Protein AF-A0A366EE27-F1 (afdb_monomer_lite)

Structure (mmCIF, N/CA/C/O backbone):
data_AF-A0A366EE27-F1
#
_entry.id   AF-A0A366EE27-F1
#
loop_
_atom_site.group_PDB
_atom_site.id
_atom_site.type_symbol
_atom_site.label_atom_id
_atom_site.label_alt_id
_atom_site.label_comp_id
_atom_site.label_asym_id
_atom_site.label_entity_id
_atom_site.label_seq_id
_atom_site.pdbx_PDB_ins_code
_atom_site.Cartn_x
_atom_site.Cartn_y
_atom_site.Cartn_z
_atom_site.occupancy
_atom_site.B_iso_or_equiv
_atom_site.auth_seq_id
_atom_site.auth_comp_id
_atom_site.auth_asym_id
_atom_site.auth_atom_id
_atom_site.pdbx_PDB_model_num
ATOM 1 N N . MET A 1 1 ? -15.007 7.885 6.916 1.00 39.31 1 MET A N 1
ATOM 2 C CA . MET A 1 1 ? -14.647 8.191 5.507 1.00 39.31 1 MET A CA 1
ATOM 3 C C . MET A 1 1 ? -13.225 7.719 5.252 1.00 39.31 1 MET A C 1
ATOM 5 O O . MET A 1 1 ? -12.318 8.255 5.887 1.00 39.31 1 MET A O 1
ATOM 9 N N . PRO A 1 2 ? -13.006 6.741 4.362 1.00 47.03 2 PRO A N 1
ATOM 10 C CA . PRO A 1 2 ? -11.667 6.239 4.107 1.00 47.03 2 PRO A CA 1
ATOM 11 C C . PRO A 1 2 ? -10.821 7.306 3.407 1.00 47.03 2 PRO A C 1
ATOM 13 O O . PRO A 1 2 ? -11.170 7.811 2.340 1.00 47.03 2 PRO A O 1
ATOM 16 N N . LYS A 1 3 ? -9.700 7.677 4.031 1.00 54.56 3 LYS A N 1
ATOM 17 C CA . LYS A 1 3 ? -8.716 8.593 3.448 1.00 54.56 3 LYS A CA 1
ATOM 18 C C . LYS A 1 3 ? -7.847 7.820 2.463 1.00 54.56 3 LYS A C 1
ATOM 20 O O . LYS A 1 3 ? -7.022 7.009 2.869 1.00 54.56 3 LYS A O 1
ATOM 25 N N . ILE A 1 4 ? -8.012 8.100 1.173 1.00 52.50 4 ILE A N 1
ATOM 26 C CA . ILE A 1 4 ? -7.086 7.639 0.137 1.00 52.50 4 ILE A CA 1
ATOM 27 C C . ILE A 1 4 ? -5.922 8.629 0.094 1.00 52.50 4 ILE A C 1
ATOM 29 O O . ILE A 1 4 ? -6.107 9.797 -0.249 1.00 52.50 4 ILE A O 1
ATOM 33 N N . SER A 1 5 ? -4.721 8.174 0.444 1.00 61.41 5 SER A N 1
ATOM 34 C CA . SER A 1 5 ? -3.483 8.931 0.251 1.00 61.41 5 SER A CA 1
ATOM 35 C C . SER A 1 5 ? -2.684 8.315 -0.899 1.00 61.41 5 SER A C 1
ATOM 37 O O . SER A 1 5 ? -2.446 7.107 -0.943 1.00 61.41 5 SER A O 1
ATOM 39 N N . LEU A 1 6 ? -2.312 9.154 -1.870 1.00 56.62 6 LEU A N 1
ATOM 40 C CA . LEU A 1 6 ? -1.420 8.792 -2.968 1.00 56.62 6 LEU A CA 1
ATOM 41 C C . LEU A 1 6 ? -0.036 9.362 -2.676 1.00 56.62 6 LEU A C 1
ATOM 43 O O . LEU A 1 6 ? 0.104 10.562 -2.437 1.00 56.62 6 LEU A O 1
ATOM 47 N N . VAL A 1 7 ? 0.976 8.502 -2.727 1.00 60.22 7 VAL A N 1
ATOM 48 C CA . VAL A 1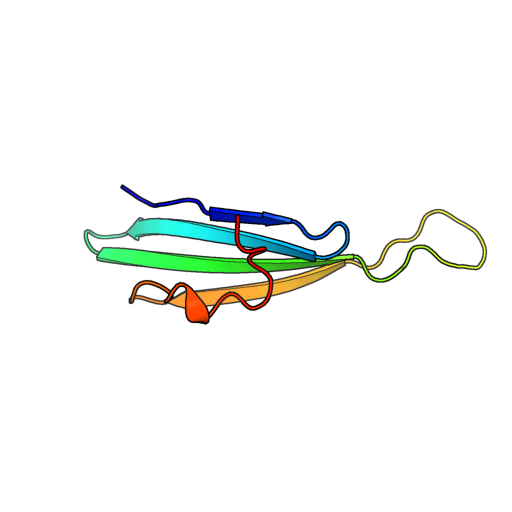 7 ? 2.380 8.911 -2.724 1.00 60.22 7 VAL A CA 1
ATOM 49 C C . VAL A 1 7 ? 3.022 8.349 -3.986 1.00 60.22 7 VAL A C 1
ATOM 51 O O . VAL A 1 7 ? 3.055 7.131 -4.167 1.00 60.22 7 VAL A O 1
ATOM 54 N N . ASP A 1 8 ? 3.486 9.247 -4.853 1.00 57.41 8 ASP A N 1
ATOM 55 C CA . ASP A 1 8 ? 4.115 8.938 -6.138 1.00 57.41 8 ASP A CA 1
ATOM 56 C C . ASP A 1 8 ? 5.522 9.551 -6.180 1.00 57.41 8 ASP A C 1
ATOM 58 O O . ASP A 1 8 ? 5.699 10.755 -5.962 1.00 57.41 8 ASP A O 1
ATOM 62 N N . THR A 1 9 ? 6.529 8.710 -6.409 1.00 56.31 9 THR A N 1
ATOM 63 C CA . THR A 1 9 ? 7.932 9.119 -6.557 1.00 56.31 9 THR A CA 1
ATOM 64 C C . THR A 1 9 ? 8.506 8.839 -7.949 1.00 56.31 9 THR A C 1
ATOM 66 O O . THR A 1 9 ? 9.717 8.934 -8.125 1.00 56.31 9 THR A O 1
ATOM 69 N N . GLY A 1 10 ? 7.673 8.537 -8.953 1.00 60.50 10 GLY A N 1
ATOM 70 C CA . GLY A 1 10 ? 8.083 8.328 -10.350 1.00 60.50 10 GLY A CA 1
ATOM 71 C C . GLY A 1 10 ? 8.543 6.903 -10.694 1.00 60.50 10 GLY A C 1
ATOM 72 O O . GLY A 1 10 ? 8.581 6.545 -11.867 1.00 60.50 10 GLY A O 1
ATOM 73 N N . SER A 1 11 ? 8.845 6.063 -9.698 1.00 65.31 11 SER A N 1
ATOM 74 C CA . SER A 1 11 ? 9.151 4.625 -9.887 1.00 65.31 11 SER A CA 1
ATOM 75 C C . SER A 1 11 ? 8.485 3.715 -8.850 1.00 65.31 11 SER A C 1
ATOM 77 O O . SER A 1 11 ? 8.417 2.503 -9.039 1.00 65.31 11 SER A O 1
ATOM 79 N N . VAL A 1 12 ? 7.956 4.294 -7.767 1.00 66.19 12 VAL A N 1
ATOM 80 C CA . VAL A 1 12 ? 7.219 3.590 -6.716 1.00 66.19 12 VAL A CA 1
ATOM 81 C C . VAL A 1 12 ? 5.906 4.320 -6.478 1.00 66.19 12 VAL A C 1
ATOM 83 O O . VAL A 1 12 ? 5.885 5.527 -6.241 1.00 66.19 12 VAL A O 1
ATOM 86 N N . ILE A 1 13 ? 4.813 3.567 -6.502 1.00 75.50 13 ILE A N 1
ATOM 87 C CA . ILE A 1 13 ? 3.473 4.039 -6.178 1.00 75.50 13 ILE A CA 1
ATOM 88 C C . ILE A 1 13 ? 3.020 3.320 -4.912 1.00 75.50 13 ILE A C 1
ATOM 90 O O . ILE A 1 13 ? 3.022 2.088 -4.843 1.00 75.50 13 ILE A O 1
ATOM 94 N N . ILE A 1 14 ? 2.598 4.089 -3.909 1.00 70.94 14 ILE A N 1
ATOM 95 C CA . ILE A 1 14 ? 1.932 3.550 -2.721 1.00 70.94 14 ILE A CA 1
ATOM 96 C C . ILE A 1 14 ? 0.507 4.084 -2.679 1.00 70.94 14 ILE A C 1
ATOM 98 O O . ILE A 1 14 ? 0.286 5.298 -2.716 1.00 70.94 14 ILE A O 1
ATOM 102 N N . ARG A 1 15 ? -0.456 3.166 -2.576 1.00 72.50 15 ARG A N 1
ATOM 103 C CA . ARG A 1 15 ? -1.864 3.490 -2.342 1.00 72.50 15 ARG A CA 1
ATOM 104 C C . ARG A 1 15 ? -2.365 2.801 -1.089 1.00 72.50 15 ARG A C 1
ATOM 106 O O . ARG A 1 15 ? -2.099 1.622 -0.863 1.00 72.50 15 ARG A O 1
ATOM 113 N N . VAL A 1 16 ? -3.112 3.558 -0.299 1.00 64.88 16 VAL A N 1
ATOM 114 C CA . VAL A 1 16 ? -3.814 3.053 0.877 1.00 64.88 16 VAL A CA 1
ATOM 115 C C . VAL A 1 16 ? -5.298 3.223 0.648 1.00 64.88 16 VAL A C 1
ATOM 117 O O . VAL A 1 16 ? -5.753 4.306 0.275 1.00 64.88 16 VAL A O 1
ATOM 120 N N . PHE A 1 17 ? -6.038 2.151 0.883 1.00 71.31 17 PHE A N 1
ATOM 121 C CA . PHE A 1 17 ? -7.488 2.141 0.842 1.00 71.31 17 PHE A CA 1
ATOM 122 C C . PHE A 1 17 ? -7.989 1.738 2.224 1.00 71.31 17 PHE A C 1
ATOM 124 O O . PHE A 1 17 ? -7.570 0.711 2.756 1.00 71.31 17 PHE A O 1
ATOM 131 N N . GLY A 1 18 ? -8.864 2.556 2.803 1.00 67.56 18 GLY A N 1
ATOM 132 C CA . GLY A 1 18 ? -9.735 2.114 3.889 1.00 67.56 18 GLY A CA 1
ATOM 133 C C . GLY A 1 18 ? -11.053 1.627 3.293 1.00 67.56 1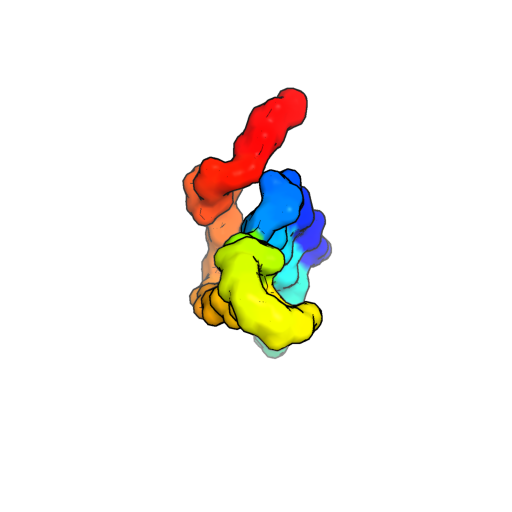8 GLY A C 1
ATOM 134 O O . GLY A 1 18 ? -11.538 2.217 2.321 1.00 67.56 18 GLY A O 1
ATOM 135 N N . LYS A 1 19 ? -11.635 0.568 3.843 1.00 74.50 19 LYS A N 1
ATOM 136 C CA . LYS A 1 19 ? -12.996 0.136 3.524 1.00 74.50 19 LYS A CA 1
ATOM 137 C C . LYS A 1 19 ? -13.648 -0.398 4.792 1.00 74.50 19 LYS A C 1
ATOM 139 O O . LYS A 1 19 ? -12.979 -1.034 5.590 1.00 74.50 19 LYS A O 1
ATOM 144 N N . GLU A 1 20 ? -14.939 -0.152 4.938 1.00 78.19 20 GLU A N 1
ATOM 145 C CA . GLU A 1 20 ? -15.744 -0.751 5.998 1.00 78.19 20 GLU A CA 1
ATOM 146 C C . GLU A 1 20 ? -16.202 -2.142 5.538 1.00 78.19 20 GLU A C 1
ATOM 148 O O . GLU A 1 20 ? -16.707 -2.304 4.417 1.00 78.19 20 GLU A O 1
ATOM 153 N N . TYR A 1 21 ? -15.961 -3.159 6.360 1.00 75.44 21 TYR A N 1
ATOM 154 C CA . TYR A 1 21 ? -16.370 -4.535 6.111 1.00 75.44 21 TYR A CA 1
ATOM 155 C C . TYR A 1 21 ? -16.976 -5.116 7.386 1.00 75.44 21 TYR A C 1
ATOM 157 O O . TYR A 1 21 ? -16.287 -5.224 8.391 1.00 75.44 21 TYR A O 1
ATOM 165 N N . ALA A 1 22 ? -18.253 -5.508 7.325 1.00 83.88 22 ALA A N 1
ATOM 166 C CA . ALA A 1 22 ? -19.010 -5.989 8.485 1.00 83.88 22 ALA A CA 1
ATOM 167 C C . ALA A 1 22 ? -18.938 -5.027 9.692 1.00 83.88 22 ALA A C 1
ATOM 169 O O . ALA A 1 22 ? -18.642 -5.455 10.799 1.00 83.88 22 ALA A O 1
ATOM 170 N N . ASP A 1 23 ? -19.183 -3.735 9.438 1.00 85.81 23 ASP A N 1
ATOM 171 C CA . ASP A 1 23 ? -19.163 -2.635 10.420 1.00 85.81 23 ASP A CA 1
ATOM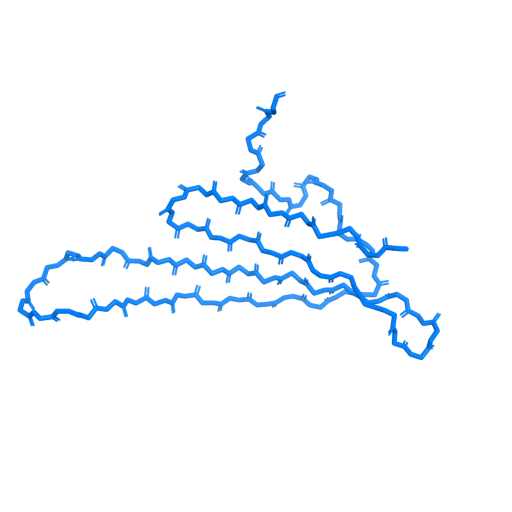 172 C C . ASP A 1 23 ? -17.792 -2.360 11.076 1.00 85.81 23 ASP A C 1
ATOM 174 O O . ASP A 1 23 ? -17.688 -1.552 11.995 1.00 85.81 23 ASP A O 1
ATOM 178 N N . GLU A 1 24 ? -16.725 -2.985 10.568 1.00 83.25 24 GLU A N 1
ATOM 179 C CA . GLU A 1 24 ? -15.349 -2.778 11.017 1.00 83.25 24 GLU A CA 1
ATOM 180 C C . GLU A 1 24 ? -14.506 -2.099 9.928 1.00 83.25 24 GLU A C 1
ATOM 182 O O . GLU A 1 24 ? -14.607 -2.406 8.732 1.00 83.25 24 GLU A O 1
ATOM 187 N N . ASP A 1 25 ? -13.630 -1.179 10.333 1.00 83.62 25 ASP A N 1
ATOM 188 C CA . ASP A 1 25 ? -12.695 -0.519 9.424 1.00 83.62 25 ASP A CA 1
ATOM 189 C C . ASP A 1 25 ? -11.506 -1.437 9.106 1.00 83.62 25 ASP A C 1
ATOM 191 O O . ASP A 1 25 ? -10.713 -1.788 9.979 1.00 83.62 25 ASP A O 1
ATOM 195 N N . VAL A 1 26 ? -11.305 -1.749 7.825 1.00 84.62 26 VAL A N 1
ATOM 196 C CA . VAL A 1 26 ? -10.119 -2.470 7.349 1.00 84.62 26 VAL A CA 1
ATOM 197 C C . VAL A 1 26 ? -9.280 -1.623 6.404 1.00 84.62 26 VAL A C 1
ATOM 199 O O . VAL A 1 26 ? -9.774 -0.833 5.592 1.00 84.62 26 VAL A O 1
ATOM 202 N N . TYR A 1 27 ? -7.969 -1.816 6.486 1.00 84.56 27 TYR A N 1
ATOM 203 C CA . TYR A 1 27 ? -6.975 -1.021 5.784 1.00 84.56 27 TYR A CA 1
ATOM 204 C C . TYR A 1 27 ? -6.106 -1.917 4.914 1.00 84.56 27 TYR A C 1
ATOM 206 O O . TYR A 1 27 ? -5.494 -2.875 5.386 1.00 84.56 27 TYR A O 1
ATOM 214 N N . ILE A 1 28 ? -6.000 -1.570 3.633 1.00 83.88 28 ILE A N 1
ATOM 215 C CA . ILE A 1 28 ? -5.104 -2.239 2.693 1.00 83.88 28 ILE A CA 1
ATOM 216 C C . ILE A 1 28 ? -4.081 -1.229 2.185 1.00 83.88 28 ILE A C 1
ATOM 218 O O . ILE A 1 28 ? -4.436 -0.195 1.615 1.00 83.88 28 ILE A O 1
ATOM 222 N N . LYS A 1 29 ? -2.797 -1.540 2.365 1.00 84.06 29 LYS A N 1
ATOM 223 C CA . LYS A 1 29 ? -1.674 -0.784 1.798 1.00 84.06 29 LYS A CA 1
ATOM 224 C C . LYS A 1 29 ? -1.071 -1.581 0.654 1.00 84.06 29 LYS A C 1
ATOM 226 O O . LYS A 1 29 ? -0.552 -2.667 0.882 1.00 84.06 29 LYS A O 1
ATOM 231 N N . ILE A 1 30 ? -1.102 -1.025 -0.551 1.00 84.19 30 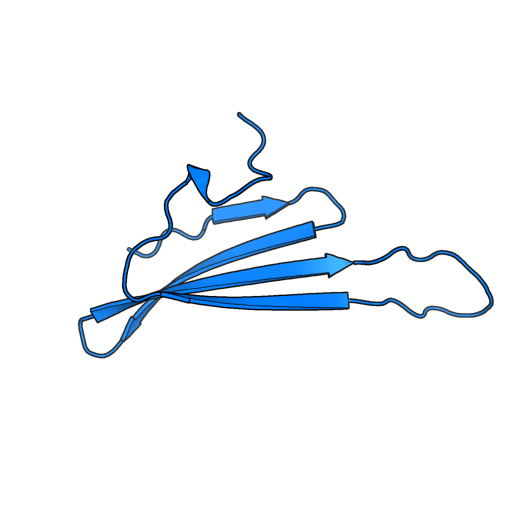ILE A N 1
ATOM 232 C CA . ILE A 1 30 ? -0.499 -1.606 -1.752 1.00 84.19 30 ILE A CA 1
ATOM 233 C C . ILE A 1 30 ? 0.734 -0.782 -2.118 1.00 84.19 30 ILE A C 1
ATOM 235 O O . ILE A 1 30 ? 0.660 0.446 -2.215 1.00 84.19 30 ILE A O 1
ATOM 239 N N . ARG A 1 31 ? 1.860 -1.459 -2.337 1.00 84.62 31 ARG A N 1
ATOM 240 C CA . ARG A 1 31 ? 3.071 -0.894 -2.936 1.00 84.62 31 ARG A CA 1
ATOM 241 C C . ARG A 1 31 ? 3.262 -1.531 -4.304 1.00 84.62 31 ARG A C 1
ATOM 243 O O . ARG A 1 31 ? 3.247 -2.752 -4.413 1.00 84.62 31 ARG A O 1
ATOM 250 N N . ALA A 1 32 ? 3.473 -0.708 -5.318 1.00 82.69 32 ALA A N 1
ATOM 251 C CA . ALA A 1 32 ? 3.900 -1.139 -6.638 1.00 82.69 32 ALA A CA 1
ATOM 252 C C . ALA A 1 32 ? 5.188 -0.399 -6.995 1.00 82.69 32 ALA A C 1
ATOM 254 O O . ALA A 1 32 ? 5.273 0.815 -6.821 1.00 82.69 32 ALA A O 1
ATOM 255 N N . GLU A 1 33 ? 6.188 -1.123 -7.470 1.00 82.88 33 GLU A N 1
ATOM 256 C CA . GLU A 1 33 ? 7.457 -0.571 -7.931 1.00 82.88 33 GLU A CA 1
ATOM 257 C C . GLU A 1 33 ? 7.751 -1.077 -9.337 1.00 82.88 33 GLU A C 1
ATOM 259 O O . GLU A 1 33 ? 7.636 -2.272 -9.613 1.00 82.88 33 GLU A O 1
ATOM 264 N N . LEU A 1 34 ? 8.123 -0.153 -10.216 1.00 78.38 34 LEU A N 1
ATOM 265 C CA . LEU A 1 34 ? 8.606 -0.455 -11.552 1.00 78.38 34 LEU A CA 1
ATOM 266 C C . LEU A 1 34 ? 10.130 -0.557 -11.485 1.00 78.38 34 LEU A C 1
ATOM 268 O O . LEU A 1 34 ? 10.815 0.451 -11.304 1.00 78.38 34 LEU A O 1
ATOM 272 N N . LEU A 1 35 ? 10.661 -1.771 -11.615 1.00 73.12 35 LEU A N 1
ATOM 273 C CA . LEU A 1 35 ? 12.101 -1.970 -11.747 1.00 73.12 35 LEU A CA 1
ATOM 274 C C . LEU A 1 35 ? 12.502 -1.681 -13.202 1.00 73.12 35 LEU A C 1
ATOM 276 O O . LEU A 1 35 ? 11.770 -2.012 -14.130 1.00 73.12 35 LEU A O 1
ATOM 280 N N . ASN A 1 36 ? 13.628 -0.983 -13.355 1.00 65.88 36 ASN A N 1
ATOM 281 C CA . ASN A 1 36 ? 14.082 -0.256 -14.545 1.00 65.88 36 ASN A CA 1
ATOM 282 C C . ASN A 1 36 ? 13.806 -0.919 -15.920 1.00 65.88 36 ASN A C 1
ATOM 284 O O . ASN A 1 36 ? 13.914 -2.129 -16.090 1.00 65.88 36 ASN A O 1
ATOM 288 N N . LEU A 1 37 ? 13.551 -0.063 -16.916 1.00 61.50 37 LEU A N 1
ATOM 289 C CA . LEU A 1 37 ? 13.204 -0.333 -18.323 1.00 61.50 37 LEU A CA 1
ATOM 290 C C . LEU A 1 37 ? 14.434 -0.556 -19.235 1.00 61.50 37 LEU A C 1
ATOM 292 O O . LEU A 1 37 ? 14.378 -0.344 -20.445 1.00 61.50 37 LEU A O 1
ATOM 296 N N . THR A 1 38 ? 15.586 -0.900 -18.664 1.00 59.47 38 THR A N 1
ATOM 297 C CA . THR A 1 38 ? 16.899 -0.877 -19.333 1.00 59.47 38 THR A CA 1
ATOM 298 C C . THR A 1 38 ? 17.594 -2.226 -19.110 1.00 59.47 38 THR A C 1
ATOM 300 O O . THR A 1 38 ? 17.793 -2.613 -17.967 1.00 59.47 38 THR A O 1
ATOM 303 N N . HIS A 1 39 ? 17.981 -3.053 -20.087 1.00 55.59 39 HIS A N 1
ATOM 304 C CA . HIS A 1 39 ? 18.117 -2.973 -21.545 1.00 55.59 39 HIS A CA 1
ATOM 305 C C . HIS A 1 39 ? 18.025 -4.402 -22.143 1.00 55.59 39 HIS A C 1
ATOM 307 O O . HIS A 1 39 ? 18.095 -5.380 -21.405 1.00 55.59 39 HIS A O 1
ATOM 313 N N . VAL A 1 40 ? 18.032 -4.478 -23.485 1.00 50.22 40 VAL A N 1
ATOM 314 C CA . VAL A 1 40 ? 18.231 -5.646 -24.381 1.00 50.22 40 VAL A CA 1
ATOM 315 C C . VAL A 1 40 ? 16.931 -6.191 -25.006 1.00 50.22 40 VAL A C 1
ATOM 317 O O . VAL A 1 40 ? 16.369 -7.176 -24.562 1.00 50.22 40 VAL A O 1
ATOM 320 N N . ALA A 1 41 ? 16.512 -5.549 -26.105 1.00 54.53 41 ALA A N 1
ATOM 321 C CA . ALA A 1 41 ? 15.551 -6.046 -27.103 1.00 54.53 41 ALA A CA 1
ATOM 322 C C . ALA A 1 41 ? 14.097 -6.323 -26.635 1.00 54.53 41 ALA A C 1
ATOM 324 O O . ALA A 1 41 ? 13.705 -7.466 -26.437 1.00 54.53 41 ALA A O 1
ATOM 325 N N . GLY A 1 42 ? 13.268 -5.269 -26.612 1.00 54.81 42 GLY A N 1
ATOM 326 C CA . GLY A 1 42 ? 11.798 -5.362 -26.650 1.00 54.81 42 GLY A CA 1
ATOM 327 C C . GLY A 1 42 ? 11.094 -5.174 -25.302 1.00 54.81 42 GLY A C 1
ATOM 328 O O . GLY A 1 42 ? 11.188 -6.039 -24.446 1.00 54.81 42 GLY A O 1
ATOM 329 N N . ASP A 1 43 ? 10.404 -4.038 -25.146 1.00 64.38 43 ASP A N 1
ATOM 330 C CA . ASP A 1 43 ? 9.228 -3.684 -24.314 1.00 64.38 43 ASP A CA 1
ATOM 331 C C . ASP A 1 43 ? 8.848 -4.494 -23.046 1.00 64.38 43 ASP A C 1
ATOM 333 O O . ASP A 1 43 ? 7.683 -4.512 -22.647 1.00 64.38 43 ASP A O 1
ATOM 337 N N . SER A 1 44 ? 9.779 -5.150 -22.356 1.00 65.19 44 SER A N 1
ATOM 338 C CA . SER A 1 44 ? 9.493 -5.869 -21.113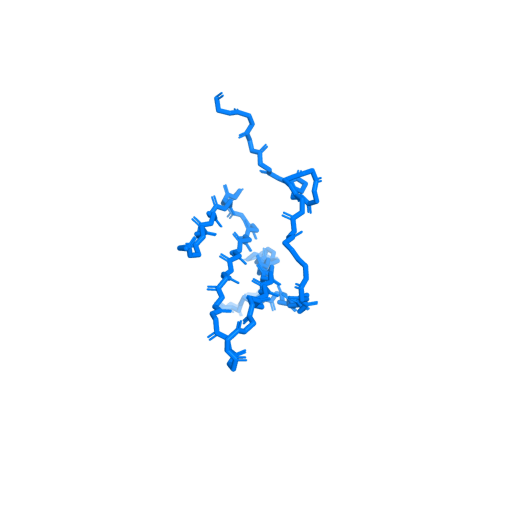 1.00 65.19 44 SER A CA 1
ATOM 339 C C . SER A 1 44 ? 9.698 -4.969 -19.897 1.00 65.19 44 SER A C 1
ATOM 341 O O . SER A 1 44 ? 10.763 -4.372 -19.732 1.00 65.19 44 SER A O 1
ATOM 343 N N . PHE A 1 45 ? 8.705 -4.920 -19.011 1.00 70.75 45 PHE A N 1
ATOM 344 C CA . PHE A 1 45 ? 8.776 -4.234 -17.723 1.00 70.75 45 PHE A CA 1
ATOM 345 C C . PHE A 1 45 ? 8.561 -5.218 -16.571 1.00 70.75 45 PHE A C 1
ATOM 347 O O . PHE A 1 45 ? 7.761 -6.148 -16.676 1.00 70.75 45 PHE A O 1
ATOM 354 N N . ILE A 1 46 ? 9.255 -4.997 -15.452 1.00 78.44 46 ILE A N 1
ATOM 355 C CA . ILE A 1 46 ? 9.077 -5.781 -14.226 1.00 78.44 46 ILE A CA 1
ATOM 356 C C . ILE A 1 46 ? 8.355 -4.914 -13.200 1.00 78.44 46 ILE A C 1
ATOM 358 O O . ILE A 1 46 ? 8.868 -3.879 -12.771 1.00 78.44 46 ILE A O 1
ATOM 362 N N . LEU A 1 47 ? 7.172 -5.367 -12.783 1.00 80.69 47 LEU A N 1
ATOM 363 C CA . LEU A 1 47 ? 6.408 -4.761 -11.701 1.00 80.69 47 LEU A CA 1
ATOM 364 C C . LEU A 1 47 ? 6.527 -5.626 -10.444 1.00 80.69 47 LEU A C 1
ATOM 366 O O . LEU A 1 47 ? 6.137 -6.793 -10.447 1.00 80.69 47 LEU A O 1
ATOM 370 N N . VAL A 1 48 ? 7.026 -5.048 -9.356 1.00 82.75 48 VAL A N 1
ATOM 371 C CA . VAL A 1 48 ? 7.047 -5.693 -8.039 1.00 82.75 48 VAL A CA 1
ATOM 372 C C . VAL A 1 48 ? 5.908 -5.127 -7.205 1.00 82.75 48 VAL A C 1
ATOM 374 O O . VAL A 1 48 ? 5.859 -3.924 -6.942 1.00 82.75 48 VAL A O 1
ATOM 377 N N . MET A 1 49 ? 4.988 -5.996 -6.783 1.00 85.94 49 MET A N 1
ATOM 378 C CA . MET A 1 49 ? 3.832 -5.625 -5.969 1.00 85.94 49 MET A CA 1
ATOM 379 C C . MET A 1 49 ? 3.870 -6.291 -4.596 1.00 85.94 49 MET A C 1
ATOM 381 O O . MET A 1 49 ? 4.177 -7.475 -4.477 1.00 85.94 49 MET A O 1
ATOM 385 N N . SER A 1 50 ? 3.486 -5.542 -3.564 1.00 86.19 50 SER A N 1
ATOM 386 C CA . SER A 1 50 ? 3.189 -6.082 -2.237 1.00 86.19 50 SER A CA 1
ATOM 387 C C . SER A 1 50 ? 1.916 -5.457 -1.674 1.00 86.19 50 SER A C 1
ATOM 389 O O . SER A 1 50 ? 1.583 -4.308 -1.982 1.00 86.19 50 SER A O 1
ATOM 391 N N . PHE A 1 51 ? 1.201 -6.212 -0.840 1.00 87.19 51 PHE A N 1
ATOM 392 C CA . PHE A 1 51 ? 0.045 -5.708 -0.108 1.00 87.19 51 PHE A CA 1
ATOM 393 C C . PHE A 1 51 ? 0.139 -6.050 1.380 1.00 87.19 51 PHE A C 1
ATOM 395 O O . PHE A 1 51 ? 0.736 -7.053 1.766 1.00 87.19 51 PHE A O 1
ATOM 402 N N . HIS A 1 52 ? -0.464 -5.199 2.203 1.00 86.44 52 HIS A N 1
ATOM 403 C CA . HIS A 1 52 ? -0.596 -5.388 3.643 1.00 86.44 52 HIS A CA 1
ATOM 404 C C . HIS A 1 52 ? -2.046 -5.159 4.043 1.00 86.44 52 HIS A C 1
ATOM 406 O O . HIS A 1 52 ? -2.629 -4.155 3.636 1.00 86.44 52 HIS A O 1
ATOM 412 N N . PHE A 1 53 ? -2.589 -6.063 4.853 1.00 88.25 53 PHE A N 1
ATOM 413 C CA . PHE A 1 53 ? -3.883 -5.927 5.514 1.00 88.25 53 PHE A CA 1
ATOM 414 C C . PHE A 1 53 ? -3.674 -5.491 6.967 1.00 88.25 53 PHE A C 1
ATOM 416 O O . PHE A 1 53 ? -2.721 -5.938 7.610 1.00 88.25 53 PHE A O 1
ATOM 423 N N . ALA A 1 54 ? -4.553 -4.632 7.473 1.00 86.94 54 ALA A N 1
ATOM 424 C CA . ALA A 1 54 ? -4.604 -4.255 8.876 1.00 86.94 54 ALA A CA 1
ATOM 425 C C . ALA A 1 54 ? -6.042 -3.931 9.302 1.00 86.94 54 ALA A C 1
ATOM 427 O O . ALA A 1 54 ? -6.793 -3.320 8.546 1.00 86.94 54 ALA A O 1
ATOM 428 N N . GLU A 1 55 ? -6.385 -4.288 10.536 1.00 88.12 55 GLU A N 1
ATOM 429 C CA . GLU A 1 55 ? -7.632 -3.890 11.218 1.00 88.12 55 GLU A CA 1
ATOM 430 C C . GLU A 1 55 ? -7.469 -2.555 11.964 1.00 88.12 55 GLU A C 1
ATOM 432 O O . GLU A 1 55 ? -8.427 -1.950 12.423 1.00 88.12 55 GLU A O 1
ATOM 437 N N . ILE A 1 56 ? -6.230 -2.064 12.073 1.00 86.19 56 ILE A N 1
ATOM 438 C CA . ILE A 1 56 ? -5.912 -0.762 12.661 1.00 86.19 56 ILE A CA 1
ATOM 439 C C . ILE A 1 56 ? -5.388 0.206 11.592 1.00 86.19 56 ILE A C 1
ATOM 441 O O . ILE A 1 56 ? -4.685 -0.223 10.668 1.00 86.19 56 ILE A O 1
ATOM 445 N N . PRO A 1 57 ? -5.660 1.521 11.717 1.00 83.44 57 PRO A N 1
ATOM 446 C CA . PRO A 1 57 ? -5.181 2.508 10.760 1.00 83.44 57 PRO A CA 1
ATOM 447 C C . PRO A 1 57 ? -3.649 2.528 10.678 1.00 83.44 57 PRO A C 1
ATOM 449 O O . PRO A 1 57 ? -2.951 2.566 11.695 1.00 83.44 57 PRO A O 1
ATOM 452 N N . PHE A 1 58 ? -3.106 2.586 9.459 1.00 80.31 58 PHE A N 1
ATOM 453 C CA . PHE A 1 58 ? -1.671 2.800 9.269 1.00 80.31 58 PHE A CA 1
ATOM 454 C C . PHE A 1 58 ? -1.269 4.204 9.732 1.00 80.31 58 PHE A C 1
ATOM 456 O O . PHE A 1 58 ? -1.860 5.203 9.320 1.00 80.31 58 PHE A O 1
ATOM 463 N N . LYS A 1 59 ? -0.207 4.283 10.536 1.00 80.81 59 LYS A N 1
ATOM 464 C CA . LYS A 1 59 ? 0.394 5.557 10.940 1.00 80.81 59 LYS A CA 1
ATOM 465 C C . LYS A 1 59 ? 1.066 6.254 9.757 1.00 80.81 59 LYS A C 1
ATOM 467 O O . LYS A 1 59 ? 1.659 5.587 8.907 1.00 80.81 59 LYS A O 1
ATOM 472 N N . GLU A 1 60 ? 1.029 7.586 9.728 1.00 70.62 60 GLU A N 1
ATOM 473 C CA . GLU A 1 60 ? 1.647 8.365 8.648 1.00 70.62 60 GLU A CA 1
ATOM 474 C C . GLU A 1 60 ? 3.166 8.147 8.566 1.00 70.62 60 GLU A C 1
ATOM 476 O O . GLU A 1 60 ? 3.723 8.111 7.469 1.00 70.62 60 GLU A O 1
ATOM 481 N N . GLU A 1 61 ? 3.834 7.907 9.697 1.00 72.69 61 GLU A N 1
ATOM 482 C CA . GLU A 1 61 ? 5.276 7.634 9.751 1.00 72.69 61 GLU A CA 1
ATOM 483 C C . GLU A 1 61 ? 5.644 6.281 9.116 1.00 72.69 61 GLU A C 1
ATOM 485 O O . GLU A 1 61 ? 6.789 6.060 8.729 1.00 72.69 61 GLU A O 1
ATOM 490 N N . GLY A 1 62 ? 4.669 5.380 8.943 1.00 66.88 62 GLY A N 1
ATOM 491 C CA . GLY A 1 62 ? 4.838 4.100 8.251 1.00 66.88 62 GLY A CA 1
ATOM 492 C C . GLY A 1 62 ? 4.936 4.218 6.723 1.00 66.88 62 GLY A C 1
ATOM 493 O O . GLY A 1 62 ? 4.995 3.197 6.024 1.00 66.88 62 GLY A O 1
ATOM 494 N N . PHE A 1 63 ? 4.919 5.438 6.178 1.00 67.19 63 PHE A N 1
ATOM 495 C CA . PHE A 1 63 ? 5.010 5.726 4.747 1.00 67.19 63 PHE A CA 1
ATOM 496 C C . PHE A 1 63 ? 6.342 6.419 4.419 1.00 67.19 63 PHE A C 1
ATOM 498 O O . PHE A 1 63 ? 6.421 7.647 4.454 1.00 67.19 63 PHE A O 1
ATOM 505 N N . PRO A 1 64 ? 7.389 5.657 4.044 1.00 63.00 64 PRO A N 1
ATOM 506 C CA . PRO A 1 64 ? 8.762 6.166 3.939 1.00 63.00 64 PRO A CA 1
ATOM 507 C C . PRO A 1 64 ? 8.998 7.219 2.842 1.00 63.00 64 PRO A C 1
ATOM 509 O O . PRO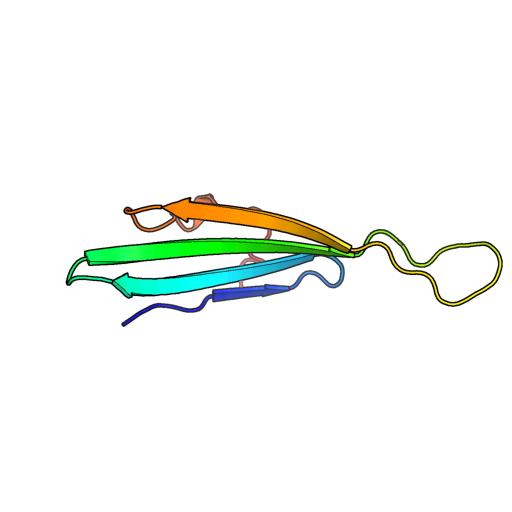 A 1 64 ? 10.062 7.825 2.808 1.00 63.00 64 PRO A O 1
ATOM 512 N N . TYR A 1 65 ? 8.031 7.461 1.949 1.00 60.97 65 TYR A N 1
ATOM 513 C CA . TYR A 1 65 ? 8.229 8.287 0.749 1.00 60.97 65 TYR A CA 1
ATOM 514 C C . TYR A 1 65 ? 7.339 9.527 0.667 1.00 60.97 65 TYR A C 1
ATOM 516 O O . TYR A 1 65 ? 7.251 10.154 -0.390 1.00 60.97 65 TYR A O 1
ATOM 524 N N . ARG A 1 66 ? 6.658 9.910 1.752 1.00 57.62 66 ARG A N 1
ATOM 525 C CA . ARG A 1 66 ? 5.847 11.128 1.723 1.00 57.62 66 ARG A CA 1
ATOM 526 C C . ARG A 1 66 ? 6.783 12.340 1.649 1.00 57.62 66 ARG A C 1
ATOM 528 O O . ARG A 1 66 ? 7.415 12.696 2.640 1.00 57.62 66 ARG A O 1
ATOM 535 N N . LYS A 1 67 ? 6.885 12.983 0.479 1.00 55.69 67 LYS A N 1
ATOM 536 C CA . LYS A 1 67 ? 7.525 14.303 0.383 1.00 55.69 67 LYS A CA 1
ATOM 537 C C . LYS A 1 67 ? 6.787 15.243 1.341 1.00 55.69 67 LYS A C 1
ATOM 539 O O . LYS A 1 67 ? 5.563 15.359 1.254 1.00 55.69 67 LYS A O 1
ATOM 544 N N . LYS A 1 68 ? 7.520 15.871 2.271 1.00 55.16 68 LYS A N 1
ATOM 545 C CA . LYS A 1 68 ? 6.981 16.980 3.068 1.00 55.16 68 LYS A CA 1
ATOM 546 C C . LYS A 1 68 ? 6.551 18.060 2.079 1.00 55.16 68 LYS A C 1
ATOM 548 O O . LYS A 1 68 ? 7.338 18.439 1.214 1.00 55.16 68 LYS A O 1
ATOM 553 N N . ARG A 1 69 ? 5.278 18.423 2.150 1.00 51.28 69 ARG A N 1
ATOM 554 C CA . ARG A 1 69 ? 4.653 19.414 1.286 1.00 51.28 69 ARG A CA 1
ATOM 555 C C . ARG A 1 69 ? 4.844 20.799 1.883 1.00 51.28 69 ARG A C 1
ATOM 557 O O . ARG A 1 69 ? 4.838 20.872 3.132 1.00 51.28 69 ARG A O 1
#

Organism: NCBI:txid189382

Radius of gyration: 15.11 Å; chains: 1; bounding box: 37×26×40 Å

pLDDT: mean 70.91, std 12.55, range [39.31, 88.25]

Foldseek 3Di:
DWDWDWFDDPFKTWTKTWDQDPNAIKIKIKIKGWDDPDDDDDDDIDIDIDMDIDSDDDDPVNDPRDDDD

Secondary structure (DSSP, 8-state):
----EEEE-SSEEEEEEEEEETTEEEEEEEEEEEE---SSSS---EEEEEEEEESSPPPGGG-TT----

Sequence (69 aa):
MPKISLVDTGSVIIRVFGKEYADEDVYIKIRAELLNLTHVAGDSFILVMSFHFAEIPFKEEGFPYRKKR